Protein AF-A0A0R3RBU8-F1 (afdb_monomer_lite)

InterPro domains:
  IPR005339 GINS complex, subunit Psf1 [PTHR12914] (10-117)
  IPR005339 GINS complex, subunit Psf1 [cd11710] (10-114)
  IPR036224 GINS, helical bundle-like domain superfamily [SSF158573] (9-116)

pLDDT: mean 84.48, std 12.73, range [44.97, 97.19]

Foldseek 3Di:
DDPLLVVLLVLLVVLLVVCVVCVLAQPAPPPPSLVSLVVSLVVLVVLLVVLVVCLVVCVDVDPVVNVVSVVSNVVSVVSSVSSVVSSVVSVVSNLVSVVVQCVVPPPDRDPVRVSRCPDPNVVPDD

Structure (mmCIF, N/CA/C/O backbone):
data_AF-A0A0R3RBU8-F1
#
_entry.id   AF-A0A0R3RBU8-F1
#
loop_
_atom_site.group_PDB
_atom_site.id
_atom_site.type_symbol
_atom_site.label_atom_id
_atom_site.label_alt_id
_atom_site.label_comp_id
_atom_site.label_asym_id
_atom_site.label_entity_id
_atom_site.label_seq_id
_atom_site.pdbx_PDB_ins_code
_atom_site.Cartn_x
_atom_site.Cartn_y
_atom_site.Cartn_z
_atom_site.occupancy
_atom_site.B_iso_or_equiv
_atom_site.auth_seq_id
_atom_site.auth_comp_id
_atom_site.auth_asym_id
_atom_site.auth_atom_id
_atom_site.pdbx_PDB_model_num
ATOM 1 N N . MET A 1 1 ? -20.610 0.123 3.672 1.00 47.91 1 MET A N 1
ATOM 2 C CA . MET A 1 1 ? -19.135 0.055 3.578 1.00 47.91 1 MET A CA 1
ATOM 3 C C . MET A 1 1 ? -18.602 1.484 3.676 1.00 47.91 1 MET A C 1
ATOM 5 O O . MET A 1 1 ? -19.282 2.393 3.218 1.00 47.91 1 MET A O 1
ATOM 9 N N . ASN A 1 2 ? -17.517 1.730 4.415 1.00 57.47 2 ASN A N 1
ATOM 10 C CA . ASN A 1 2 ? -17.085 3.087 4.780 1.00 57.47 2 ASN A CA 1
ATOM 11 C C . ASN A 1 2 ? -16.377 3.747 3.575 1.00 57.47 2 ASN A C 1
ATOM 13 O O . ASN A 1 2 ? -15.322 3.258 3.183 1.00 57.47 2 ASN A O 1
ATOM 17 N N . ARG A 1 3 ? -16.938 4.818 2.985 1.00 60.59 3 ARG A N 1
ATOM 18 C CA . ARG A 1 3 ? -16.422 5.479 1.754 1.00 60.59 3 ARG A CA 1
ATOM 19 C C . ARG A 1 3 ? -14.948 5.888 1.842 1.00 60.59 3 ARG A C 1
ATOM 21 O O . ARG A 1 3 ? -14.225 5.856 0.853 1.00 60.59 3 ARG A O 1
ATOM 28 N N . ASP A 1 4 ? -14.493 6.207 3.049 1.00 64.06 4 ASP A N 1
ATOM 29 C CA . ASP A 1 4 ? -13.092 6.510 3.337 1.00 64.06 4 ASP A CA 1
ATOM 30 C C . ASP A 1 4 ? -12.145 5.338 3.054 1.00 64.06 4 ASP A C 1
ATOM 32 O O . ASP A 1 4 ? -10.968 5.567 2.814 1.00 64.06 4 ASP A O 1
ATOM 36 N N . ILE A 1 5 ? -12.614 4.091 3.144 1.00 65.50 5 ILE A N 1
ATOM 37 C CA . ILE A 1 5 ? -11.791 2.889 2.952 1.00 65.50 5 ILE A CA 1
ATOM 38 C C . ILE A 1 5 ? -11.658 2.555 1.464 1.00 65.50 5 ILE A C 1
ATOM 40 O O . ILE A 1 5 ? -10.568 2.202 1.021 1.00 65.50 5 ILE A O 1
ATOM 44 N N . GLU A 1 6 ? -12.736 2.712 0.694 1.00 66.31 6 GLU A N 1
ATOM 45 C CA . GLU A 1 6 ? -12.741 2.478 -0.758 1.00 66.31 6 GLU A CA 1
ATOM 46 C C . GLU A 1 6 ? -11.735 3.402 -1.455 1.00 66.31 6 GLU A C 1
ATOM 48 O O . GLU A 1 6 ? -10.813 2.924 -2.114 1.00 66.31 6 GLU A O 1
ATOM 53 N N . SER A 1 7 ? -11.783 4.703 -1.143 1.00 76.69 7 SER A N 1
ATOM 54 C CA . SER A 1 7 ? -10.858 5.693 -1.712 1.00 76.69 7 SER A CA 1
ATOM 55 C C . SER A 1 7 ? -9.379 5.395 -1.433 1.00 76.69 7 SER A C 1
ATOM 57 O O . SER A 1 7 ? -8.512 5.825 -2.190 1.00 76.69 7 SER A O 1
ATOM 59 N N . VAL A 1 8 ? -9.066 4.699 -0.337 1.00 82.31 8 VAL A N 1
ATOM 60 C CA . VAL A 1 8 ? -7.683 4.402 0.062 1.00 82.31 8 VAL A CA 1
ATOM 61 C C . VAL A 1 8 ? -7.104 3.251 -0.769 1.00 82.31 8 VAL A C 1
ATOM 63 O O . VAL A 1 8 ? -5.901 3.230 -1.046 1.00 82.31 8 VAL A O 1
ATOM 66 N N . ILE A 1 9 ? -7.953 2.302 -1.166 1.00 88.88 9 ILE A N 1
ATOM 67 C CA . ILE A 1 9 ? -7.583 1.144 -1.985 1.00 88.88 9 ILE A CA 1
ATOM 68 C C . ILE A 1 9 ? -7.442 1.546 -3.458 1.00 88.88 9 ILE A C 1
ATOM 70 O O . ILE A 1 9 ? -6.529 1.061 -4.131 1.00 88.88 9 ILE A O 1
ATOM 74 N N . ASP A 1 10 ? -8.278 2.468 -3.937 1.00 91.88 10 ASP A N 1
ATOM 75 C CA . ASP A 1 10 ? -8.247 2.956 -5.321 1.00 91.88 10 ASP A CA 1
ATOM 76 C C . ASP A 1 10 ? -6.875 3.520 -5.713 1.00 91.88 10 ASP A C 1
ATOM 78 O O . ASP A 1 10 ? -6.374 3.253 -6.805 1.00 91.88 10 ASP A O 1
ATOM 82 N N . ASP A 1 11 ? -6.205 4.217 -4.7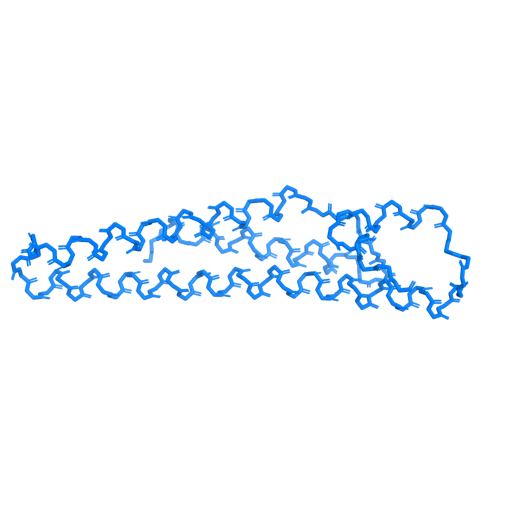91 1.00 92.31 11 ASP A N 1
ATOM 83 C CA . ASP A 1 11 ? -4.848 4.734 -5.002 1.00 92.31 11 ASP A CA 1
ATOM 84 C C . ASP A 1 11 ? -3.820 3.617 -5.247 1.00 92.31 11 ASP A C 1
ATOM 86 O O . ASP A 1 11 ? -2.921 3.749 -6.083 1.00 92.31 11 ASP A O 1
ATOM 90 N N . ALA A 1 12 ? -3.961 2.493 -4.541 1.00 93.88 12 ALA A N 1
ATOM 91 C CA . ALA A 1 12 ? -3.094 1.331 -4.705 1.00 93.88 12 ALA A CA 1
ATOM 92 C C . ALA A 1 12 ? -3.378 0.597 -6.026 1.00 93.88 12 ALA A C 1
ATOM 94 O O . ALA A 1 12 ? -2.450 0.146 -6.702 1.00 93.88 12 ALA A O 1
ATOM 95 N N . ILE A 1 13 ? -4.648 0.526 -6.435 1.00 93.38 13 ILE A N 1
ATOM 96 C CA . ILE A 1 13 ? -5.053 -0.028 -7.735 1.00 93.38 13 ILE A CA 1
ATOM 97 C C . ILE A 1 13 ? -4.540 0.854 -8.878 1.00 93.38 13 ILE A C 1
ATOM 99 O O . ILE A 1 13 ? -4.033 0.335 -9.878 1.00 93.38 13 ILE A O 1
ATOM 103 N N . ALA A 1 14 ? -4.607 2.178 -8.731 1.00 91.69 14 ALA A N 1
ATOM 104 C CA . ALA A 1 14 ? -4.073 3.125 -9.704 1.00 91.69 14 ALA A CA 1
ATOM 105 C C . ALA A 1 14 ? -2.554 2.960 -9.880 1.00 91.69 14 ALA A C 1
ATOM 107 O O . ALA A 1 14 ? -2.058 3.006 -11.010 1.00 91.69 14 ALA A O 1
ATOM 108 N N . LEU A 1 15 ? -1.818 2.680 -8.795 1.00 91.94 15 LEU A N 1
ATOM 109 C CA . LEU A 1 15 ? -0.385 2.378 -8.856 1.00 91.94 15 LEU A CA 1
ATOM 110 C C . LEU A 1 15 ? -0.103 1.149 -9.739 1.00 91.94 15 LEU A C 1
ATOM 112 O O . LEU A 1 15 ? 0.742 1.224 -10.632 1.00 91.94 15 LEU A O 1
ATOM 116 N N . ILE A 1 16 ? -0.835 0.047 -9.550 1.00 93.75 16 ILE A N 1
ATOM 117 C CA . ILE A 1 16 ? -0.701 -1.160 -10.389 1.00 93.75 16 ILE A CA 1
ATOM 118 C C . ILE A 1 16 ? -1.111 -0.883 -11.838 1.00 93.75 16 ILE A C 1
ATOM 120 O O . ILE A 1 16 ? -0.398 -1.245 -12.775 1.00 93.75 16 ILE A O 1
ATOM 124 N N . SER A 1 17 ? -2.228 -0.186 -12.033 1.00 91.69 17 SER A N 1
ATOM 125 C CA . SER A 1 17 ? -2.757 0.141 -13.361 1.00 91.69 17 SER A CA 1
ATOM 126 C C . SER A 1 17 ? -1.775 0.990 -14.170 1.00 91.69 17 SER A C 1
ATOM 128 O O . SER A 1 17 ? -1.606 0.767 -15.369 1.00 91.69 17 SER A O 1
ATOM 130 N N . SER A 1 18 ? -1.049 1.899 -13.508 1.00 88.06 18 SER A N 1
ATOM 131 C CA . SER A 1 18 ? -0.007 2.715 -14.144 1.00 88.06 18 SER A CA 1
ATOM 132 C C . SER A 1 18 ? 1.167 1.899 -14.696 1.00 88.06 18 SER A C 1
ATOM 134 O O . SER A 1 18 ? 1.839 2.336 -15.626 1.00 88.06 18 SER A O 1
ATOM 136 N N . LEU A 1 19 ? 1.417 0.707 -14.146 1.00 87.88 19 LEU A N 1
ATOM 137 C CA . LEU A 1 19 ? 2.456 -0.197 -14.630 1.00 87.88 19 LEU A CA 1
ATOM 138 C C . LEU A 1 19 ? 1.958 -1.088 -15.777 1.00 87.88 19 LEU A C 1
ATOM 140 O O . LEU A 1 19 ? 2.719 -1.414 -16.695 1.00 87.88 19 LEU A O 1
ATOM 144 N N . ASN A 1 20 ? 0.680 -1.466 -15.730 1.00 88.06 20 ASN A N 1
ATOM 145 C CA . ASN A 1 20 ? 0.032 -2.299 -16.743 1.00 88.06 20 ASN A CA 1
ATOM 146 C C . ASN A 1 20 ? -0.268 -1.542 -18.041 1.00 88.06 20 ASN A C 1
ATOM 148 O O . ASN A 1 20 ? -0.319 -2.165 -19.095 1.00 88.06 20 ASN A O 1
ATOM 152 N N . SER A 1 21 ? -0.408 -0.214 -17.996 1.00 86.94 21 SER A N 1
ATOM 153 C CA . SER A 1 21 ? -0.591 0.615 -19.199 1.00 86.94 21 SER A CA 1
ATOM 154 C C . SER A 1 21 ? 0.616 0.604 -20.142 1.00 86.94 21 SER A C 1
ATOM 156 O O . SER A 1 21 ? 0.510 1.011 -21.294 1.00 86.94 21 SER A O 1
ATOM 158 N N . SER A 1 22 ? 1.776 0.161 -19.654 1.00 84.12 22 SER A N 1
ATOM 159 C CA . SER A 1 22 ? 3.041 0.147 -20.386 1.00 84.12 22 SER A CA 1
ATOM 160 C C . SER A 1 22 ? 3.708 -1.228 -20.263 1.00 84.12 22 SER A C 1
ATOM 162 O O . SER A 1 22 ? 4.748 -1.319 -19.618 1.00 84.12 22 SER A O 1
ATOM 164 N N . PRO A 1 23 ? 3.130 -2.314 -20.811 1.00 80.06 23 PRO A N 1
ATOM 165 C CA . PRO A 1 23 ? 3.584 -3.686 -20.554 1.00 80.06 23 PRO A CA 1
ATOM 166 C C . PRO A 1 23 ? 5.017 -3.952 -21.043 1.00 80.06 23 PRO A C 1
ATOM 168 O O . PRO A 1 23 ? 5.803 -4.563 -20.322 1.00 80.06 23 PRO A O 1
ATOM 171 N N . ASP A 1 24 ? 5.386 -3.406 -22.205 1.00 79.50 24 ASP A N 1
ATOM 172 C CA . ASP A 1 24 ? 6.686 -3.647 -22.853 1.00 79.50 24 ASP A CA 1
ATOM 173 C C . ASP A 1 24 ? 7.784 -2.647 -22.459 1.00 79.50 24 ASP A C 1
ATOM 175 O O . ASP A 1 24 ? 8.912 -2.710 -22.954 1.00 79.50 24 ASP A O 1
ATOM 179 N N . SER A 1 25 ? 7.474 -1.689 -21.583 1.00 83.38 25 SER A N 1
ATOM 180 C CA . SER A 1 25 ? 8.429 -0.667 -21.157 1.00 83.38 25 SER A CA 1
ATOM 181 C C . SER A 1 25 ? 8.435 -0.479 -19.643 1.00 83.38 25 SER A C 1
ATOM 183 O O . SER A 1 25 ? 7.620 -1.037 -18.909 1.00 83.38 25 SER A O 1
ATOM 185 N N . ILE A 1 26 ? 9.415 0.272 -19.145 1.00 85.25 26 ILE A N 1
ATOM 186 C CA . ILE A 1 26 ? 9.494 0.625 -17.728 1.00 85.25 26 ILE A CA 1
ATOM 187 C C . ILE A 1 26 ? 9.111 2.092 -17.619 1.00 85.25 26 ILE A C 1
ATOM 189 O O . ILE A 1 26 ? 9.957 2.946 -17.918 1.00 85.25 26 ILE A O 1
ATOM 193 N N . PRO A 1 27 ? 7.869 2.406 -17.206 1.00 86.31 27 PRO A N 1
ATOM 194 C CA . PRO A 1 27 ? 7.486 3.793 -17.003 1.00 86.31 27 PRO A CA 1
ATOM 195 C C . PRO A 1 27 ? 8.383 4.424 -15.924 1.00 86.31 27 PRO A C 1
ATOM 197 O O . PRO A 1 27 ? 8.982 3.701 -15.119 1.00 86.31 27 PRO A O 1
ATOM 200 N N . PRO A 1 28 ? 8.492 5.755 -15.845 1.00 85.62 28 PRO A N 1
ATOM 201 C CA . PRO A 1 28 ? 9.172 6.418 -14.734 1.00 85.62 28 PRO A CA 1
ATOM 202 C C . PRO A 1 28 ? 8.631 5.959 -13.373 1.00 85.62 28 PRO A C 1
ATOM 204 O O . PRO A 1 28 ? 7.483 5.523 -13.257 1.00 85.62 28 PRO A O 1
ATOM 207 N N . TYR A 1 29 ? 9.466 5.995 -12.334 1.00 87.06 29 TYR A N 1
ATOM 208 C CA . TYR A 1 29 ? 9.017 5.629 -10.993 1.00 87.06 29 TYR A CA 1
ATOM 209 C C . TYR A 1 29 ? 8.009 6.665 -10.483 1.00 87.06 29 TYR A C 1
ATOM 211 O O . TYR A 1 29 ? 8.345 7.830 -10.291 1.00 87.06 29 TYR A O 1
ATOM 219 N N . ASN A 1 30 ? 6.767 6.235 -10.257 1.00 90.38 30 ASN A N 1
ATOM 220 C CA . ASN A 1 30 ? 5.707 7.091 -9.737 1.00 90.38 30 ASN A CA 1
ATOM 221 C C . ASN A 1 30 ? 5.878 7.350 -8.226 1.00 90.38 30 ASN A C 1
ATOM 223 O O . ASN A 1 30 ? 5.285 6.674 -7.380 1.00 90.38 30 ASN A O 1
ATOM 227 N N . VAL A 1 31 ? 6.736 8.322 -7.898 1.00 90.25 31 VAL A N 1
ATOM 228 C CA . VAL A 1 31 ? 7.038 8.741 -6.520 1.00 90.25 31 VAL A CA 1
ATOM 229 C C . VAL A 1 31 ? 5.770 9.172 -5.786 1.00 90.25 31 VAL A C 1
ATOM 231 O O . VAL A 1 31 ? 5.582 8.804 -4.626 1.00 90.25 31 VAL A O 1
ATOM 234 N N . ASP A 1 32 ? 4.905 9.934 -6.451 1.00 91.81 32 ASP A N 1
ATOM 235 C CA . ASP A 1 32 ? 3.739 10.551 -5.822 1.00 91.81 32 ASP A CA 1
ATOM 236 C C . ASP A 1 32 ? 2.671 9.515 -5.479 1.00 91.81 32 ASP A C 1
ATOM 238 O O . ASP A 1 32 ? 2.186 9.489 -4.346 1.00 91.81 32 ASP A O 1
ATOM 242 N N . ALA A 1 33 ? 2.376 8.585 -6.393 1.00 91.94 33 ALA A N 1
ATOM 243 C CA . ALA A 1 33 ? 1.454 7.487 -6.111 1.00 91.94 33 ALA A CA 1
ATOM 244 C C . ALA A 1 33 ? 1.976 6.574 -4.987 1.00 91.94 33 ALA A C 1
ATOM 246 O O . ALA A 1 33 ? 1.208 6.191 -4.101 1.00 91.94 33 ALA A O 1
ATOM 247 N N . MET A 1 34 ? 3.284 6.280 -4.954 1.00 93.56 34 MET A N 1
ATOM 248 C CA . MET A 1 34 ? 3.873 5.510 -3.851 1.00 93.56 34 MET A CA 1
ATOM 249 C C . MET A 1 34 ? 3.765 6.258 -2.513 1.00 93.56 34 MET A C 1
ATOM 251 O O . MET A 1 34 ? 3.344 5.678 -1.510 1.00 93.56 34 MET A O 1
ATOM 255 N N . LYS A 1 35 ? 4.098 7.556 -2.478 1.00 93.94 35 LYS A N 1
ATOM 256 C CA . LYS A 1 35 ? 3.947 8.394 -1.273 1.00 93.94 35 LYS A CA 1
ATOM 257 C C . LYS A 1 35 ? 2.498 8.445 -0.795 1.00 93.94 35 LYS A C 1
ATOM 259 O O . LYS A 1 35 ? 2.262 8.399 0.415 1.00 93.94 35 LYS A O 1
ATOM 264 N N . LYS A 1 36 ? 1.537 8.502 -1.721 1.00 94.25 36 LYS A N 1
ATOM 265 C CA . LYS A 1 36 ? 0.106 8.466 -1.406 1.00 94.25 36 LYS A CA 1
ATOM 266 C C . LYS A 1 36 ? -0.277 7.142 -0.739 1.00 94.25 36 LYS A C 1
ATOM 268 O O . LYS A 1 36 ? -0.854 7.163 0.344 1.00 94.25 36 LYS A O 1
ATOM 273 N N . CYS A 1 37 ? 0.164 6.007 -1.288 1.00 95.44 37 CYS A N 1
ATOM 274 C CA . CYS A 1 37 ? -0.044 4.683 -0.686 1.00 95.44 37 CYS A CA 1
ATOM 275 C C . CYS A 1 37 ? 0.564 4.567 0.726 1.00 95.44 37 CYS A C 1
ATOM 277 O O . CYS A 1 37 ? -0.075 4.046 1.639 1.00 95.44 37 CYS A O 1
ATOM 279 N N . ILE A 1 38 ? 1.776 5.089 0.938 1.00 95.25 38 ILE A N 1
ATOM 280 C CA . ILE A 1 38 ? 2.434 5.084 2.258 1.00 95.25 38 ILE A CA 1
ATOM 281 C C . ILE A 1 38 ? 1.678 5.975 3.253 1.00 95.25 38 ILE A C 1
ATOM 283 O O . ILE A 1 38 ? 1.435 5.573 4.391 1.00 95.25 38 ILE A O 1
ATOM 287 N N . THR A 1 39 ? 1.259 7.166 2.824 1.00 95.81 39 THR A N 1
ATOM 288 C CA . THR A 1 39 ? 0.436 8.079 3.637 1.00 95.81 39 THR A CA 1
ATOM 289 C C . THR A 1 39 ? -0.865 7.406 4.069 1.00 95.81 39 THR A C 1
ATOM 291 O O . THR A 1 39 ? -1.251 7.473 5.237 1.00 95.81 39 THR A O 1
ATOM 294 N N . ASN A 1 40 ? -1.499 6.698 3.140 1.00 95.00 40 ASN A N 1
ATOM 295 C CA . ASN A 1 40 ? -2.704 5.916 3.359 1.00 95.00 40 ASN A CA 1
ATOM 296 C C . ASN A 1 40 ? -2.499 4.798 4.397 1.00 95.00 40 ASN A C 1
ATOM 298 O O . ASN A 1 40 ? -3.280 4.699 5.347 1.00 95.00 40 ASN A O 1
ATOM 302 N N . ILE A 1 41 ? -1.416 4.019 4.282 1.00 96.25 41 ILE A N 1
ATOM 303 C CA . ILE A 1 41 ? -1.038 3.006 5.283 1.00 96.25 41 ILE A CA 1
ATOM 304 C C . ILE A 1 41 ? -0.871 3.647 6.665 1.00 96.25 41 ILE A C 1
ATOM 306 O O . ILE A 1 41 ? -1.465 3.174 7.633 1.00 96.25 41 ILE A O 1
ATOM 310 N N . ASN A 1 42 ? -0.120 4.746 6.761 1.00 96.12 42 ASN A N 1
ATOM 311 C CA . ASN A 1 42 ? 0.135 5.428 8.033 1.00 96.12 42 ASN A CA 1
ATOM 312 C C . ASN A 1 42 ? -1.155 5.965 8.668 1.00 96.12 42 ASN A C 1
ATOM 314 O O . ASN A 1 42 ? -1.348 5.848 9.879 1.00 96.12 42 ASN A O 1
ATOM 318 N N . LYS A 1 43 ? -2.069 6.511 7.855 1.00 95.38 43 LYS A N 1
ATOM 319 C CA . LYS A 1 43 ? -3.383 6.988 8.306 1.00 95.38 43 LYS A CA 1
ATOM 320 C C . LYS A 1 43 ? -4.220 5.849 8.893 1.00 95.38 43 LYS A C 1
ATOM 322 O O . LYS A 1 43 ? -4.797 6.017 9.966 1.00 95.38 43 LYS A O 1
ATOM 327 N N . LEU A 1 44 ? -4.290 4.704 8.210 1.00 95.00 44 LEU A N 1
ATOM 328 C CA . LEU A 1 44 ? -5.025 3.532 8.698 1.00 95.00 44 LEU A CA 1
ATOM 329 C C . LEU A 1 44 ? -4.388 2.952 9.965 1.00 95.00 44 LEU A C 1
ATOM 331 O O . LEU A 1 44 ? -5.103 2.637 10.916 1.00 95.00 44 LEU A O 1
ATOM 335 N N . TYR A 1 45 ? -3.058 2.865 9.997 1.00 95.75 45 TYR A N 1
ATOM 336 C CA . TYR A 1 45 ? -2.314 2.358 11.146 1.00 95.75 45 TYR A CA 1
ATOM 337 C C . TYR A 1 45 ? -2.545 3.218 12.392 1.00 95.75 45 TYR A C 1
ATOM 339 O O . TYR A 1 45 ? -2.832 2.682 13.460 1.00 95.75 45 TYR A O 1
ATOM 347 N N . LYS A 1 46 ? -2.510 4.550 12.248 1.00 96.25 46 LYS A N 1
ATOM 348 C CA . LYS A 1 46 ? -2.798 5.481 13.345 1.00 96.25 46 LYS A CA 1
ATOM 349 C C . LYS A 1 46 ? -4.214 5.291 13.896 1.00 96.25 46 LYS A C 1
ATOM 351 O O . LYS A 1 46 ? -4.364 5.112 15.096 1.00 96.25 46 LYS A O 1
ATOM 356 N N . LYS A 1 47 ? -5.227 5.225 13.022 1.00 94.69 47 LYS A N 1
ATOM 357 C CA . LYS A 1 47 ? -6.617 4.961 13.441 1.00 94.69 47 LYS A CA 1
ATOM 358 C C . LYS A 1 47 ? -6.753 3.628 14.191 1.00 94.69 47 LYS A C 1
ATOM 360 O O . LYS A 1 47 ? -7.478 3.552 15.174 1.00 94.69 47 LYS A O 1
ATOM 365 N N . ASN A 1 48 ? -6.054 2.581 13.747 1.00 94.62 48 ASN A N 1
ATOM 366 C CA . ASN A 1 48 ? -6.047 1.294 14.449 1.00 94.62 48 ASN A CA 1
ATOM 367 C C . ASN A 1 48 ? -5.366 1.380 15.822 1.00 94.62 48 ASN A C 1
ATOM 369 O O . ASN A 1 48 ? -5.849 0.770 16.772 1.00 94.62 48 ASN A O 1
ATOM 373 N N . ALA A 1 49 ? -4.268 2.128 15.943 1.00 94.62 49 ALA A N 1
ATOM 374 C CA . ALA A 1 49 ? -3.599 2.339 17.223 1.00 94.62 49 ALA A CA 1
ATOM 375 C C . ALA A 1 49 ? -4.496 3.098 18.216 1.00 94.62 49 ALA A C 1
ATOM 377 O O . ALA A 1 49 ? -4.595 2.691 19.374 1.00 94.62 49 ALA A O 1
ATOM 378 N N . ASP A 1 50 ? -5.191 4.140 17.752 1.00 94.12 50 ASP A N 1
ATOM 379 C CA . ASP A 1 50 ? -6.133 4.916 18.567 1.00 94.12 50 ASP A CA 1
ATOM 380 C C . ASP A 1 50 ? -7.280 4.024 19.089 1.00 94.12 50 ASP A C 1
ATOM 382 O O . ASP A 1 50 ? -7.585 4.030 20.284 1.00 94.12 50 ASP A O 1
ATOM 386 N N . ASP A 1 51 ? -7.849 3.172 18.230 1.00 92.50 51 ASP A N 1
ATOM 387 C CA . ASP A 1 51 ? -8.895 2.215 18.617 1.00 92.50 51 ASP A CA 1
ATOM 388 C C . ASP A 1 51 ? -8.409 1.198 19.666 1.00 92.50 51 ASP A C 1
ATOM 390 O O . ASP A 1 51 ? -9.134 0.874 20.610 1.00 92.50 51 ASP A O 1
ATOM 394 N N . LEU A 1 52 ? -7.169 0.710 19.547 1.00 90.06 52 LEU A N 1
ATOM 395 C CA . LEU A 1 52 ? -6.578 -0.201 20.533 1.00 90.06 52 LEU A CA 1
ATOM 396 C C . LEU A 1 52 ? -6.394 0.464 21.902 1.00 90.06 52 LEU A C 1
ATOM 398 O O . LEU A 1 52 ? -6.593 -0.192 22.928 1.00 90.06 52 LEU A O 1
ATOM 402 N N . ILE A 1 53 ? -6.041 1.752 21.935 1.00 92.12 53 ILE A N 1
ATOM 403 C CA . ILE A 1 53 ? -5.931 2.520 23.183 1.00 92.12 53 ILE A CA 1
ATOM 404 C C . ILE A 1 53 ? -7.300 2.606 23.866 1.00 92.12 53 ILE A C 1
ATOM 406 O O . ILE A 1 53 ? -7.392 2.310 25.058 1.00 92.12 53 ILE A O 1
ATOM 410 N N . ILE A 1 54 ? -8.355 2.927 23.110 1.00 88.44 54 ILE A N 1
ATOM 411 C CA . ILE A 1 54 ? -9.737 3.022 23.614 1.00 88.44 54 ILE A CA 1
ATOM 412 C C . ILE A 1 54 ? -10.234 1.672 24.154 1.00 88.44 54 ILE A C 1
ATOM 414 O O . ILE A 1 54 ? -10.900 1.608 25.191 1.00 88.44 54 ILE A O 1
ATOM 418 N N . LEU A 1 55 ? -9.910 0.575 23.463 1.00 89.00 55 LEU A N 1
ATOM 419 C CA . LEU A 1 55 ? -10.261 -0.770 23.920 1.00 89.00 55 LEU A CA 1
ATOM 420 C C . LEU A 1 55 ? -9.532 -1.130 25.222 1.00 89.00 55 LEU A C 1
ATOM 422 O O . LEU A 1 55 ? -10.146 -1.688 26.134 1.00 89.00 55 LEU A O 1
ATOM 426 N N . LYS A 1 56 ? -8.241 -0.791 25.329 1.00 87.88 56 LYS A N 1
ATOM 427 C CA . LYS A 1 56 ? -7.412 -1.103 26.503 1.00 87.88 56 LYS A CA 1
ATOM 428 C C . LYS A 1 56 ? -7.773 -0.263 27.728 1.00 87.88 56 LYS A C 1
ATOM 430 O O . LYS A 1 56 ? -7.680 -0.769 28.843 1.00 87.88 56 LYS A O 1
ATOM 435 N N . SER A 1 57 ? -8.188 0.990 27.545 1.00 89.00 57 SER A N 1
ATOM 436 C CA . SER A 1 57 ? -8.600 1.869 28.647 1.00 89.00 57 SER A CA 1
ATOM 437 C C . SER A 1 57 ? -9.939 1.472 29.275 1.00 89.00 57 SER A C 1
ATOM 439 O O . SER A 1 57 ? -10.326 2.050 30.287 1.00 89.00 57 SER A O 1
ATOM 441 N N . GLY A 1 58 ? -10.669 0.515 28.687 1.00 80.00 58 GLY A N 1
ATOM 442 C CA . GLY A 1 58 ? -12.000 0.129 29.156 1.00 80.00 58 GLY A CA 1
ATOM 443 C C . GLY A 1 58 ? -13.054 1.219 28.943 1.00 80.00 58 GLY A C 1
ATOM 444 O O . GLY A 1 58 ? -14.144 1.127 29.500 1.00 80.00 58 GLY A O 1
ATOM 445 N N . SER A 1 59 ? -12.755 2.238 28.126 1.00 79.50 59 SER A N 1
ATOM 446 C CA . SER A 1 59 ? -13.646 3.383 27.885 1.00 79.50 59 SER A CA 1
ATOM 447 C C . SER A 1 59 ? -14.956 2.994 27.193 1.00 79.50 59 SER A C 1
ATOM 449 O O . SER A 1 59 ? -15.929 3.739 27.248 1.00 79.50 59 SER A O 1
ATOM 451 N N . ILE A 1 60 ? -15.001 1.820 26.560 1.00 81.62 60 ILE A N 1
ATOM 452 C CA . ILE A 1 60 ? -16.219 1.233 26.002 1.00 81.62 60 ILE A CA 1
ATOM 453 C C . ILE A 1 60 ? -16.734 0.191 26.995 1.00 81.62 60 ILE A C 1
ATOM 455 O O . ILE A 1 60 ? -16.073 -0.818 27.224 1.00 81.62 60 ILE A O 1
ATOM 459 N N . SER A 1 61 ? -17.915 0.414 27.571 1.00 76.06 61 SER A N 1
ATOM 460 C CA . SER A 1 61 ? -18.541 -0.534 28.509 1.00 76.06 61 SER A CA 1
ATOM 461 C C . SER A 1 61 ? -19.343 -1.627 27.784 1.00 76.06 61 SER A C 1
ATOM 463 O O . SER A 1 61 ? -19.347 -2.788 28.186 1.00 76.06 61 SER A O 1
ATOM 465 N N . GLU A 1 62 ? -19.958 -1.288 26.649 1.00 84.81 62 GLU A N 1
ATOM 466 C CA . GLU A 1 62 ? -20.834 -2.190 25.897 1.00 84.81 62 GLU A CA 1
ATOM 467 C C . GLU A 1 62 ? -20.056 -3.190 25.029 1.00 84.81 62 GLU A C 1
ATOM 469 O O . GLU A 1 62 ? -19.284 -2.808 24.146 1.00 84.81 62 GLU A O 1
ATOM 474 N N . ASN A 1 63 ? -20.319 -4.487 25.220 1.00 83.19 63 ASN A N 1
ATOM 475 C CA . ASN A 1 63 ? -19.670 -5.560 24.457 1.00 83.19 63 ASN A CA 1
ATOM 476 C C . ASN A 1 63 ? -19.914 -5.457 22.942 1.00 83.19 63 ASN A C 1
ATOM 478 O O . ASN A 1 63 ? -18.990 -5.696 22.168 1.00 83.19 63 ASN A O 1
ATOM 482 N N . ASN A 1 64 ? -21.108 -5.034 22.512 1.00 84.94 64 ASN A N 1
ATOM 483 C CA . ASN A 1 64 ? -21.423 -4.861 21.088 1.00 84.94 64 ASN A CA 1
ATOM 484 C C . ASN A 1 64 ? -20.539 -3.784 20.442 1.00 84.94 64 ASN A C 1
ATOM 486 O O . ASN A 1 64 ? -19.939 -4.020 19.397 1.00 84.94 64 ASN A O 1
ATOM 490 N N . ARG A 1 65 ? -20.355 -2.642 21.115 1.00 85.88 65 ARG A N 1
ATOM 491 C CA . ARG A 1 65 ? -19.469 -1.571 20.637 1.00 85.88 65 ARG A CA 1
ATOM 492 C C . ARG A 1 65 ? -18.002 -1.993 20.606 1.00 85.88 65 ARG A C 1
ATOM 494 O O . ARG A 1 65 ? -17.294 -1.651 19.664 1.00 85.88 65 ARG A O 1
ATOM 501 N N . LYS A 1 66 ? -17.531 -2.769 21.592 1.00 87.88 66 LYS A N 1
ATOM 502 C CA . LYS A 1 66 ? -16.169 -3.340 21.549 1.00 87.88 66 LYS A CA 1
ATOM 503 C C . LYS A 1 66 ? -15.988 -4.216 20.312 1.00 87.88 66 LYS A C 1
ATOM 505 O O . LYS A 1 66 ? -14.984 -4.088 19.614 1.00 87.88 66 LYS A O 1
ATOM 510 N N . GLN A 1 67 ? -16.970 -5.070 20.032 1.00 89.88 67 GLN A N 1
ATOM 511 C CA . GLN A 1 67 ? -16.940 -5.962 18.880 1.00 89.88 67 GLN A CA 1
ATOM 512 C C . GLN A 1 67 ? -16.917 -5.184 17.555 1.00 89.88 67 GLN A C 1
ATOM 514 O O . GLN A 1 67 ? -16.132 -5.516 16.668 1.00 89.88 67 GLN A O 1
ATOM 519 N N . GLU A 1 68 ? -17.708 -4.116 17.427 1.00 90.44 68 GLU A N 1
ATOM 520 C CA . GLU A 1 68 ? -17.704 -3.239 16.245 1.00 90.44 68 GLU A CA 1
ATOM 521 C C . GLU A 1 68 ? -16.341 -2.576 16.001 1.00 90.44 68 GLU A C 1
ATOM 523 O O . GLU A 1 68 ? -15.861 -2.533 14.861 1.00 90.44 68 GLU A O 1
ATOM 528 N N . VAL A 1 69 ? -15.684 -2.096 17.063 1.00 90.62 69 VAL A N 1
ATOM 529 C CA . VAL A 1 69 ? -14.339 -1.505 16.973 1.00 90.62 69 VAL A CA 1
ATOM 530 C C . VAL A 1 69 ? -13.318 -2.550 16.524 1.00 90.62 69 VAL A C 1
ATOM 532 O O . VAL A 1 69 ? -12.525 -2.276 15.623 1.00 90.62 69 VAL A O 1
ATOM 535 N N . VAL A 1 70 ? -13.373 -3.769 17.073 1.00 91.38 70 VAL A N 1
ATOM 536 C CA . VAL A 1 70 ? -12.488 -4.875 16.665 1.00 91.38 70 VAL A CA 1
ATOM 537 C C . VAL A 1 70 ? -12.682 -5.228 15.189 1.00 91.38 70 VAL A C 1
ATOM 539 O O . VAL A 1 70 ? -11.699 -5.304 14.449 1.00 91.38 70 VAL A O 1
ATOM 542 N N . ILE A 1 71 ? -13.929 -5.386 14.734 1.00 92.50 71 ILE A N 1
ATOM 543 C CA . ILE A 1 71 ? -14.243 -5.687 13.326 1.00 92.50 71 ILE A CA 1
ATOM 544 C C . ILE A 1 71 ? -13.722 -4.573 12.412 1.00 92.50 71 ILE A C 1
ATOM 546 O O . ILE A 1 71 ? -13.102 -4.837 11.379 1.00 92.50 71 ILE A O 1
ATOM 550 N N . THR A 1 72 ? -13.922 -3.314 12.802 1.00 92.25 72 THR A N 1
ATOM 551 C CA . THR A 1 72 ? -13.452 -2.165 12.022 1.00 92.25 72 THR A CA 1
ATOM 552 C C . THR A 1 72 ? -11.923 -2.121 11.952 1.00 92.25 72 THR A C 1
ATOM 554 O O . THR A 1 72 ? -11.364 -1.884 10.878 1.00 92.25 72 THR A O 1
ATOM 557 N N . ALA A 1 73 ? -11.233 -2.386 13.063 1.00 92.62 73 ALA A N 1
ATOM 558 C CA . ALA A 1 73 ? -9.775 -2.436 13.108 1.00 92.62 73 ALA A CA 1
ATOM 559 C C . ALA A 1 73 ? -9.213 -3.559 12.218 1.00 92.62 73 ALA A C 1
ATOM 561 O O . ALA A 1 73 ? -8.249 -3.334 11.478 1.00 92.62 73 ALA A O 1
ATOM 562 N N . GLN A 1 74 ? -9.851 -4.735 12.220 1.00 93.75 74 GLN A N 1
ATOM 563 C CA . GLN A 1 74 ? -9.504 -5.850 11.334 1.00 93.75 74 GLN A CA 1
ATOM 564 C C . GLN A 1 74 ? -9.697 -5.485 9.859 1.00 93.75 74 GLN A C 1
ATOM 566 O O . GLN A 1 74 ? -8.784 -5.688 9.061 1.00 93.75 74 GLN A O 1
ATOM 571 N N . ALA A 1 75 ? -10.826 -4.867 9.500 1.00 93.12 75 ALA A N 1
ATOM 572 C CA . ALA A 1 75 ? -11.071 -4.420 8.129 1.00 93.12 75 ALA A CA 1
ATOM 573 C C . ALA A 1 75 ? -9.995 -3.427 7.651 1.00 93.12 75 ALA A C 1
ATOM 575 O O . ALA A 1 75 ? -9.460 -3.565 6.548 1.00 93.12 75 ALA A O 1
ATOM 576 N N . ARG A 1 76 ? -9.606 -2.459 8.495 1.00 94.62 76 ARG A N 1
ATOM 577 C CA . ARG A 1 76 ? -8.502 -1.534 8.181 1.00 94.62 76 ARG A CA 1
ATOM 578 C C . ARG A 1 76 ? -7.162 -2.257 8.056 1.00 94.62 76 ARG A C 1
ATOM 580 O O . ARG A 1 76 ? -6.388 -1.918 7.163 1.00 94.62 76 ARG A O 1
ATOM 587 N N . GLN A 1 77 ? -6.900 -3.262 8.892 1.00 95.31 77 GLN A N 1
ATOM 588 C CA . GLN A 1 77 ? -5.685 -4.070 8.793 1.00 95.31 77 GLN A CA 1
ATOM 589 C C . GLN A 1 77 ? -5.618 -4.821 7.457 1.00 95.31 77 GLN A C 1
ATOM 591 O O . GLN A 1 77 ? -4.580 -4.793 6.798 1.00 95.31 77 GLN A O 1
ATOM 596 N N . SER A 1 78 ? -6.724 -5.417 7.006 1.00 95.44 78 SER A N 1
ATOM 597 C CA . SER A 1 78 ? -6.800 -6.049 5.683 1.00 95.44 78 SER A CA 1
ATOM 598 C C . SER A 1 78 ? -6.509 -5.058 4.552 1.00 95.44 78 SER A C 1
ATOM 600 O O . SER A 1 78 ? -5.804 -5.399 3.604 1.00 95.44 78 SER A O 1
ATOM 602 N N . CYS A 1 79 ? -6.978 -3.812 4.672 1.00 95.19 79 CYS A N 1
ATOM 603 C CA . CYS A 1 79 ? -6.676 -2.759 3.700 1.00 95.19 79 CYS A CA 1
ATOM 604 C C . CYS A 1 79 ? -5.186 -2.389 3.695 1.00 95.19 79 CYS A C 1
ATOM 606 O O . CYS A 1 79 ? -4.597 -2.254 2.626 1.00 95.19 79 CYS A O 1
ATOM 608 N N . ILE A 1 80 ? -4.555 -2.269 4.870 1.00 96.38 80 ILE A N 1
ATOM 609 C CA . ILE A 1 80 ? -3.108 -2.021 4.983 1.00 96.38 80 ILE A CA 1
ATOM 610 C C . ILE A 1 80 ? -2.320 -3.110 4.249 1.00 96.38 80 ILE A C 1
ATOM 612 O O . ILE A 1 80 ? -1.438 -2.794 3.449 1.00 96.38 80 ILE A O 1
ATOM 616 N N . GLU A 1 81 ? -2.644 -4.381 4.491 1.00 97.12 81 GLU A N 1
ATOM 617 C CA . GLU A 1 81 ? -1.961 -5.504 3.841 1.00 97.12 81 GLU A CA 1
ATOM 618 C C . GLU A 1 81 ? -2.187 -5.519 2.325 1.00 97.12 81 GLU A C 1
ATOM 620 O O . GLU A 1 81 ? -1.253 -5.765 1.558 1.00 97.12 81 GLU A O 1
ATOM 625 N N . TYR A 1 82 ? -3.390 -5.164 1.870 1.00 96.44 82 TYR A N 1
ATOM 626 C CA . TYR A 1 82 ? -3.678 -5.030 0.444 1.00 96.44 82 TYR A CA 1
ATOM 627 C C . TYR A 1 82 ? -2.830 -3.936 -0.226 1.00 96.44 82 TYR A C 1
ATOM 629 O O . TYR A 1 82 ? -2.212 -4.177 -1.268 1.00 96.44 82 TYR A O 1
ATOM 637 N N . ILE A 1 83 ? -2.737 -2.751 0.385 1.00 96.38 83 ILE A N 1
ATOM 638 C CA . ILE A 1 83 ? -1.938 -1.637 -0.150 1.00 96.38 83 ILE A CA 1
ATOM 639 C C . ILE A 1 83 ? -0.455 -2.018 -0.177 1.00 96.38 83 ILE A C 1
ATOM 641 O O . ILE A 1 83 ? 0.204 -1.826 -1.200 1.00 96.38 83 ILE A O 1
ATOM 645 N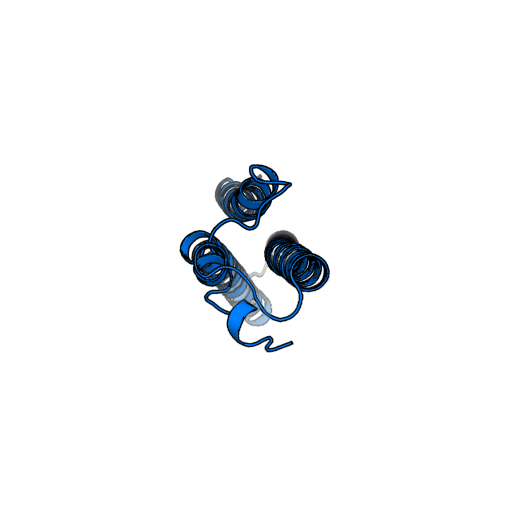 N . LYS A 1 84 ? 0.069 -2.624 0.900 1.00 96.81 84 LYS A N 1
ATOM 646 C CA . LYS A 1 84 ? 1.450 -3.138 0.939 1.00 96.81 84 LYS A CA 1
ATOM 647 C C . LYS A 1 84 ? 1.709 -4.114 -0.205 1.00 96.81 84 LYS A C 1
ATOM 649 O O . LYS A 1 84 ? 2.712 -3.975 -0.905 1.00 96.81 84 LYS A O 1
ATOM 654 N N . ARG A 1 85 ? 0.794 -5.061 -0.437 1.00 97.19 85 ARG A N 1
ATOM 655 C CA . ARG A 1 85 ? 0.906 -6.037 -1.527 1.00 97.19 85 ARG A CA 1
ATOM 656 C C . ARG A 1 85 ? 0.959 -5.356 -2.893 1.00 97.19 85 ARG A C 1
ATOM 658 O O . ARG A 1 85 ? 1.793 -5.739 -3.714 1.00 97.19 85 ARG A O 1
ATOM 665 N N . CYS A 1 86 ? 0.143 -4.329 -3.124 1.00 96.38 86 CYS A N 1
ATOM 666 C CA . CYS A 1 86 ? 0.182 -3.546 -4.360 1.00 96.38 86 CYS A CA 1
ATOM 667 C C . CYS A 1 86 ? 1.525 -2.816 -4.522 1.00 96.38 86 CYS A C 1
ATOM 669 O O . CYS A 1 86 ? 2.168 -2.934 -5.564 1.00 96.38 86 CYS A O 1
ATOM 671 N N . CYS A 1 87 ? 2.012 -2.136 -3.481 1.00 95.50 87 CYS A N 1
ATOM 672 C CA . CYS A 1 87 ? 3.309 -1.455 -3.513 1.00 95.50 87 CYS A CA 1
ATOM 673 C C . CYS A 1 87 ? 4.468 -2.420 -3.809 1.00 95.50 87 CYS A C 1
ATOM 675 O O . CYS A 1 87 ? 5.306 -2.138 -4.667 1.00 95.50 87 CYS A O 1
ATOM 677 N N . CYS A 1 88 ? 4.507 -3.574 -3.135 1.00 95.38 88 CYS A N 1
ATOM 678 C CA . CYS A 1 88 ? 5.522 -4.602 -3.366 1.00 95.38 88 CYS A CA 1
ATOM 679 C C . CYS A 1 88 ? 5.437 -5.180 -4.780 1.00 95.38 88 CYS A C 1
ATOM 681 O O . CYS A 1 88 ? 6.469 -5.338 -5.426 1.00 95.38 88 CYS A O 1
ATOM 683 N N . THR A 1 89 ? 4.229 -5.448 -5.280 1.00 94.81 89 THR A N 1
ATOM 684 C CA . THR A 1 89 ? 4.020 -5.957 -6.645 1.00 94.81 89 THR A CA 1
ATOM 685 C C . THR A 1 89 ? 4.517 -4.949 -7.677 1.00 94.81 89 THR A C 1
ATOM 687 O O . THR A 1 89 ? 5.291 -5.310 -8.559 1.00 94.81 89 THR A O 1
ATOM 690 N N . TYR A 1 90 ? 4.163 -3.671 -7.519 1.00 93.44 90 TYR A N 1
ATOM 691 C CA . TYR A 1 90 ? 4.639 -2.589 -8.379 1.00 93.44 90 TYR A CA 1
ATOM 692 C C . TYR A 1 90 ? 6.173 -2.510 -8.418 1.00 93.44 90 TYR A C 1
ATOM 694 O O . TYR A 1 90 ? 6.767 -2.429 -9.494 1.00 93.44 90 TYR A O 1
ATOM 702 N N . LEU A 1 91 ? 6.832 -2.561 -7.256 1.00 92.44 91 LEU A N 1
ATOM 703 C CA . LEU A 1 91 ? 8.295 -2.541 -7.179 1.00 92.44 91 LEU A CA 1
ATOM 704 C C . LEU A 1 91 ? 8.920 -3.795 -7.804 1.00 92.44 91 LEU A C 1
ATOM 706 O O . LEU A 1 91 ? 9.879 -3.680 -8.567 1.00 92.44 91 LEU A O 1
ATOM 710 N N . ASN A 1 92 ? 8.372 -4.974 -7.508 1.00 91.94 92 ASN A N 1
ATOM 711 C CA . ASN A 1 92 ? 8.868 -6.247 -8.019 1.00 91.94 92 ASN A CA 1
ATOM 712 C C . ASN A 1 92 ? 8.798 -6.318 -9.546 1.00 91.94 92 ASN A C 1
ATOM 714 O O . ASN A 1 92 ? 9.803 -6.597 -10.195 1.00 91.94 92 ASN A O 1
ATOM 718 N N . GLU A 1 93 ? 7.647 -5.991 -10.128 1.00 91.75 93 GLU A N 1
ATOM 719 C CA . GLU A 1 93 ? 7.460 -5.993 -11.580 1.00 91.75 93 GLU A CA 1
ATOM 720 C C . GLU A 1 93 ? 8.406 -5.016 -12.283 1.00 91.75 93 GLU A C 1
ATOM 722 O O . GLU A 1 93 ? 9.032 -5.358 -13.288 1.00 91.75 93 GLU A O 1
ATOM 727 N N . ARG A 1 94 ? 8.612 -3.820 -11.717 1.00 91.06 94 ARG A N 1
ATOM 728 C CA . ARG A 1 94 ? 9.641 -2.906 -12.228 1.00 91.06 94 ARG A CA 1
ATOM 729 C C . ARG A 1 94 ? 11.016 -3.562 -12.198 1.00 91.06 94 ARG A C 1
ATOM 731 O O . ARG A 1 94 ? 11.668 -3.593 -13.235 1.00 91.06 94 ARG A O 1
ATOM 738 N N . MET A 1 95 ? 11.446 -4.118 -11.063 1.00 87.75 95 MET A N 1
ATOM 739 C CA . MET A 1 95 ? 12.752 -4.788 -10.948 1.00 87.75 95 MET A CA 1
ATOM 740 C C . MET A 1 95 ? 12.924 -5.923 -11.965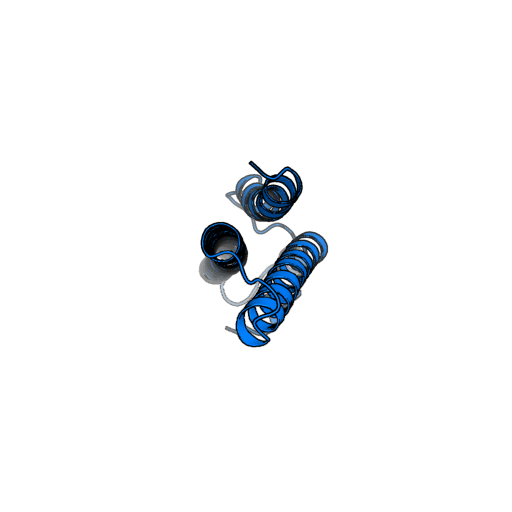 1.00 87.75 95 MET A C 1
ATOM 742 O O . MET A 1 95 ? 13.991 -6.041 -12.572 1.00 87.75 95 MET A O 1
ATOM 746 N N . LEU A 1 96 ? 11.882 -6.721 -12.207 1.00 88.69 96 LEU A N 1
ATOM 747 C CA . LEU A 1 96 ? 11.903 -7.781 -13.217 1.00 88.69 96 LEU A CA 1
ATOM 748 C C . LEU A 1 96 ? 12.109 -7.221 -14.628 1.00 88.69 96 LEU A C 1
ATOM 750 O O . LEU A 1 96 ? 12.962 -7.721 -15.366 1.00 88.69 96 LEU A O 1
ATOM 754 N N . ARG A 1 97 ? 11.408 -6.141 -14.987 1.00 88.62 97 ARG A N 1
ATOM 755 C CA . ARG A 1 97 ? 11.608 -5.476 -16.282 1.00 88.62 97 ARG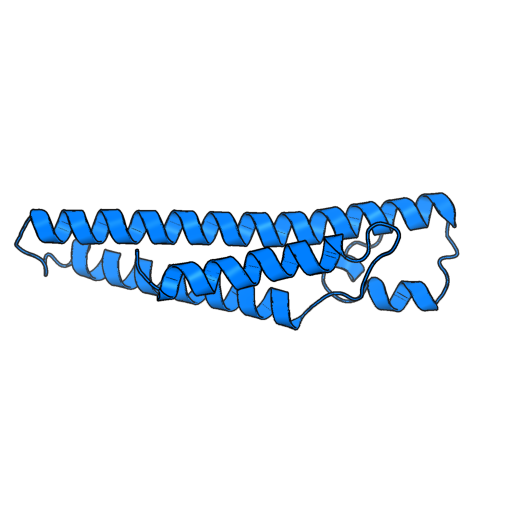 A CA 1
ATOM 756 C C . ARG A 1 97 ? 13.011 -4.871 -16.400 1.00 88.62 97 ARG A C 1
ATOM 758 O O . ARG A 1 97 ? 13.635 -4.986 -17.454 1.00 88.62 97 ARG A O 1
ATOM 765 N N . ILE A 1 98 ? 13.548 -4.278 -15.327 1.00 84.56 98 ILE A N 1
ATOM 766 C CA . ILE A 1 98 ? 14.922 -3.735 -15.288 1.00 84.56 98 ILE A CA 1
ATOM 767 C C . ILE A 1 98 ? 15.931 -4.860 -15.551 1.00 84.56 98 ILE A C 1
ATOM 769 O O . ILE A 1 98 ? 16.817 -4.728 -16.400 1.00 84.56 98 ILE A O 1
ATOM 773 N N . LYS A 1 99 ? 15.762 -5.995 -14.864 1.00 85.25 99 LYS A N 1
ATOM 774 C CA . LYS A 1 99 ? 16.581 -7.195 -15.056 1.00 85.25 99 LYS A CA 1
ATOM 775 C C . LYS A 1 99 ? 16.502 -7.686 -16.502 1.00 85.25 99 LYS A C 1
ATOM 777 O O . LYS A 1 99 ? 17.539 -7.971 -17.095 1.00 85.25 99 LYS A O 1
ATOM 782 N N . HIS A 1 100 ? 15.306 -7.738 -17.089 1.00 86.12 100 HIS A N 1
ATOM 783 C CA . HIS A 1 100 ? 15.125 -8.117 -18.491 1.00 86.12 100 HIS A CA 1
ATOM 784 C C . HIS A 1 100 ? 15.868 -7.171 -19.451 1.00 86.12 100 HIS A C 1
ATOM 786 O O . HIS A 1 100 ? 16.569 -7.636 -20.351 1.00 86.12 100 HIS A O 1
ATOM 792 N N . LEU A 1 101 ? 15.801 -5.852 -19.231 1.00 83.69 101 LEU A N 1
ATOM 793 C CA . LEU A 1 101 ? 16.544 -4.881 -20.043 1.00 83.69 101 LEU A CA 1
ATOM 794 C C . LEU A 1 101 ? 18.059 -5.097 -19.982 1.00 83.69 101 LEU A C 1
ATOM 796 O O . LEU A 1 101 ? 18.709 -4.978 -21.022 1.00 83.69 101 LEU A O 1
ATOM 800 N N . ARG A 1 102 ? 18.606 -5.433 -18.807 1.00 83.00 102 ARG A N 1
ATOM 801 C CA . ARG A 1 102 ? 20.031 -5.768 -18.646 1.00 83.00 102 ARG A CA 1
ATOM 802 C C . ARG A 1 102 ? 20.406 -7.022 -19.429 1.00 83.00 102 ARG A C 1
ATOM 804 O O . ARG A 1 102 ? 21.427 -7.018 -20.102 1.00 83.00 102 ARG A O 1
ATOM 811 N N . TRP A 1 103 ? 19.584 -8.071 -19.395 1.00 85.62 103 TRP A N 1
ATOM 812 C CA . TRP A 1 103 ? 19.828 -9.262 -20.219 1.00 85.62 103 TRP A CA 1
ATOM 813 C C . TRP A 1 103 ? 19.779 -8.951 -21.717 1.00 85.62 103 TRP A C 1
ATOM 815 O O . TRP A 1 103 ? 20.583 -9.486 -22.472 1.00 85.62 103 TRP A O 1
ATOM 825 N N . LYS A 1 104 ? 18.883 -8.054 -22.143 1.00 85.31 104 LYS A N 1
ATOM 826 C CA . LYS A 1 104 ? 18.725 -7.671 -23.553 1.00 85.31 104 LYS A CA 1
ATOM 827 C C . LYS A 1 104 ? 19.851 -6.773 -24.085 1.00 85.31 104 LYS A C 1
ATOM 829 O O . LYS A 1 104 ? 20.234 -6.922 -25.239 1.00 85.31 104 LYS A O 1
ATOM 834 N N . HIS A 1 105 ? 20.352 -5.831 -23.283 1.00 81.75 105 HIS A N 1
ATOM 835 C CA . HIS A 1 105 ? 21.328 -4.817 -23.727 1.00 81.75 105 HIS A CA 1
ATOM 836 C C . HIS A 1 105 ? 22.736 -5.006 -23.133 1.00 81.75 105 HIS A C 1
ATOM 838 O O . HIS A 1 105 ? 23.654 -4.253 -23.458 1.00 81.75 105 HIS A O 1
ATOM 844 N N . GLY A 1 106 ? 22.926 -5.983 -22.245 1.00 79.88 106 GLY A N 1
ATOM 845 C CA . GLY A 1 106 ? 24.176 -6.181 -21.518 1.00 79.88 106 GLY A CA 1
ATOM 846 C C . GLY A 1 106 ? 24.499 -5.018 -20.571 1.00 79.88 106 GLY A C 1
ATOM 847 O O . GLY A 1 106 ? 23.615 -4.433 -19.942 1.00 79.88 106 GLY A O 1
ATOM 848 N N . GLY A 1 107 ? 25.787 -4.681 -20.458 1.00 73.62 107 GLY A N 1
ATOM 849 C CA . GLY A 1 107 ? 26.277 -3.595 -19.597 1.00 73.62 107 GLY A CA 1
ATOM 850 C C . GLY A 1 107 ? 25.991 -2.181 -20.116 1.00 73.62 107 GLY A C 1
ATOM 851 O O . GLY A 1 107 ? 26.137 -1.217 -19.367 1.00 73.62 107 GLY A O 1
ATOM 852 N N . HIS A 1 108 ? 25.565 -2.035 -21.374 1.00 75.06 108 HIS A N 1
ATOM 853 C CA . HIS A 1 108 ? 25.333 -0.735 -21.998 1.00 75.06 108 HIS A CA 1
ATOM 854 C C . HIS A 1 108 ? 23.833 -0.440 -22.118 1.00 75.06 108 HIS A C 1
ATOM 856 O O . HIS A 1 108 ? 23.219 -0.588 -23.176 1.00 75.06 108 HIS A O 1
ATOM 862 N N . ILE A 1 109 ? 23.225 -0.010 -21.009 1.00 71.94 109 ILE A N 1
ATOM 863 C CA . ILE A 1 109 ? 21.822 0.416 -20.997 1.00 71.94 109 ILE A CA 1
ATOM 864 C C . ILE A 1 109 ? 21.713 1.846 -21.563 1.00 71.94 109 ILE A C 1
ATOM 866 O O . ILE A 1 109 ? 22.368 2.746 -21.030 1.00 71.94 109 ILE A O 1
ATOM 870 N N . PRO A 1 110 ? 20.875 2.089 -22.593 1.00 74.38 110 PRO A N 1
ATOM 871 C CA . PRO A 1 110 ? 20.647 3.423 -23.151 1.00 74.38 110 PRO A CA 1
ATOM 872 C C . PRO A 1 110 ? 20.281 4.474 -22.092 1.00 74.38 110 PRO A C 1
ATOM 874 O O . PRO A 1 110 ? 19.418 4.226 -21.252 1.00 74.38 110 PRO A O 1
ATOM 877 N N . GLU A 1 111 ? 20.863 5.674 -22.182 1.00 73.38 111 GLU A N 1
ATOM 878 C CA . GLU A 1 111 ? 20.689 6.762 -21.198 1.00 73.38 111 GLU A CA 1
ATOM 879 C C . GLU A 1 111 ? 19.214 7.125 -20.955 1.00 73.38 111 GLU A C 1
ATOM 881 O O . GLU A 1 111 ? 18.774 7.306 -19.824 1.00 73.38 111 GLU A O 1
ATOM 886 N N . LYS A 1 112 ? 18.409 7.097 -22.022 1.00 70.69 112 LYS A N 1
ATOM 887 C CA . LYS A 1 112 ? 16.952 7.2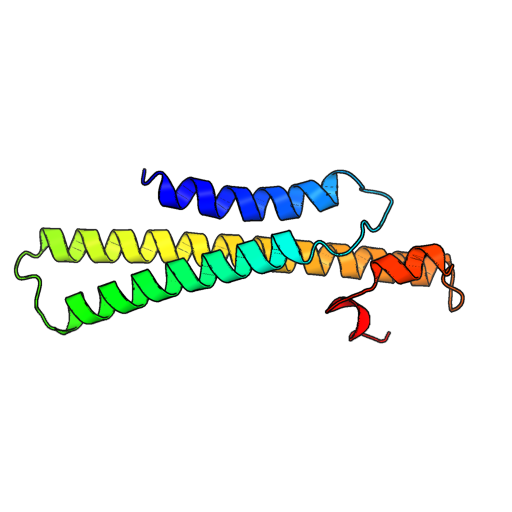99 -21.988 1.00 70.69 112 LYS A CA 1
ATOM 888 C C . LYS A 1 112 ? 16.199 6.337 -21.059 1.00 70.69 112 LYS A C 1
ATOM 890 O O . LYS A 1 112 ? 15.153 6.697 -20.534 1.00 70.69 112 LYS A O 1
ATOM 895 N N . LEU A 1 113 ? 16.720 5.128 -20.842 1.00 70.75 113 LEU A N 1
ATOM 896 C CA . LEU A 1 113 ? 16.130 4.138 -19.935 1.00 70.75 113 LEU A CA 1
ATOM 897 C C . LEU A 1 113 ? 16.626 4.315 -18.495 1.00 70.75 113 LEU A C 1
ATOM 899 O O . LEU A 1 113 ? 15.961 3.858 -17.567 1.00 70.75 113 LEU A O 1
ATOM 903 N N . LYS A 1 114 ? 17.752 5.016 -18.288 1.00 69.56 114 LYS A N 1
ATOM 904 C CA . LYS A 1 114 ? 18.312 5.241 -16.951 1.00 69.56 114 LYS A CA 1
ATOM 905 C C . LYS A 1 114 ? 17.441 6.130 -16.074 1.00 69.56 114 LYS A C 1
ATOM 907 O O . LYS A 1 114 ? 17.361 5.908 -14.867 1.00 69.56 114 LYS A O 1
ATOM 912 N N . VAL A 1 115 ? 16.711 7.058 -16.688 1.00 68.81 115 VAL A N 1
ATOM 913 C CA . VAL A 1 115 ? 15.727 7.918 -16.012 1.00 68.81 115 VAL A CA 1
ATOM 914 C C . VAL A 1 115 ? 14.639 7.086 -15.307 1.00 68.81 115 VAL A C 1
ATOM 916 O O . VAL A 1 115 ? 14.197 7.442 -14.213 1.00 68.81 115 VAL A O 1
ATOM 919 N N . SER A 1 116 ? 14.273 5.925 -15.863 1.00 67.31 116 SER A N 1
ATOM 920 C CA . SER A 1 116 ? 13.282 5.011 -15.277 1.00 67.31 116 SER A CA 1
ATOM 921 C C . SER A 1 116 ? 13.799 4.193 -14.084 1.00 67.31 116 SER A C 1
ATOM 923 O O . SER A 1 116 ? 12.987 3.589 -13.379 1.00 67.31 116 SER A O 1
ATOM 925 N N . PHE A 1 117 ? 15.113 4.161 -13.823 1.00 67.25 117 PHE A N 1
ATOM 926 C CA . PHE A 1 117 ? 15.690 3.434 -12.679 1.00 67.25 117 PHE A CA 1
ATOM 927 C C . PHE A 1 117 ? 15.743 4.259 -11.385 1.00 67.25 117 PHE A C 1
ATOM 929 O O . PHE A 1 117 ? 16.113 3.718 -10.346 1.00 67.25 117 PHE A O 1
ATOM 936 N N . THR A 1 118 ? 15.374 5.540 -11.419 1.00 63.88 118 THR A N 1
ATOM 937 C CA . THR A 1 118 ? 15.433 6.458 -10.268 1.00 63.88 118 THR A CA 1
ATOM 938 C C . THR A 1 118 ? 14.587 5.989 -9.066 1.00 63.88 118 THR A C 1
ATOM 940 O O . THR A 1 118 ? 13.543 5.359 -9.223 1.00 63.88 118 THR A O 1
ATOM 943 N N . GLY A 1 119 ? 15.042 6.282 -7.837 1.00 63.91 119 GLY A N 1
ATOM 944 C CA . GLY A 1 119 ? 14.383 5.875 -6.582 1.00 63.91 119 GLY A CA 1
ATOM 945 C C . GLY A 1 119 ? 14.956 4.589 -5.963 1.00 63.91 119 GLY A C 1
ATOM 946 O O . GLY A 1 119 ? 16.137 4.297 -6.123 1.00 63.91 119 GLY A O 1
ATOM 947 N N . LEU A 1 120 ? 14.128 3.805 -5.255 1.00 53.75 120 LEU A N 1
ATOM 948 C CA . LEU A 1 120 ? 14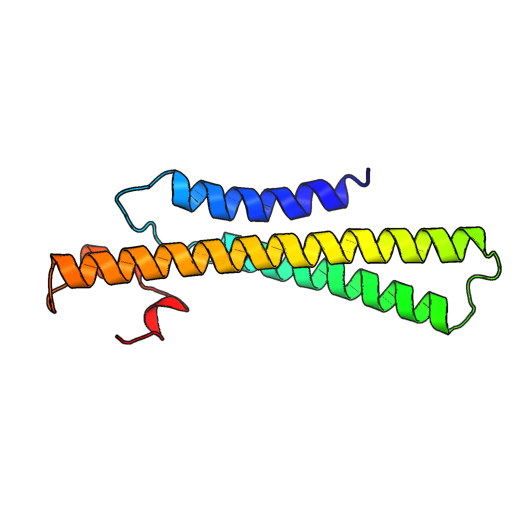.536 2.545 -4.592 1.00 53.75 120 LEU A CA 1
ATOM 949 C C . LEU A 1 120 ? 15.147 1.515 -5.560 1.00 53.75 120 LEU A C 1
ATOM 951 O O . LEU A 1 120 ? 15.947 0.679 -5.152 1.00 53.75 120 LEU A O 1
ATOM 955 N N . THR A 1 121 ? 14.804 1.591 -6.846 1.00 52.12 121 THR A N 1
ATOM 956 C CA . THR A 1 121 ? 15.344 0.721 -7.898 1.00 52.12 121 THR A CA 1
ATOM 957 C C . THR A 1 121 ? 16.774 1.071 -8.315 1.00 52.12 121 THR A C 1
ATOM 959 O O . THR A 1 121 ? 17.434 0.227 -8.911 1.00 52.12 121 THR A O 1
ATOM 962 N N . ALA A 1 122 ? 17.276 2.269 -7.984 1.00 54.16 122 ALA A N 1
ATOM 963 C CA . ALA A 1 122 ? 18.660 2.671 -8.254 1.00 54.16 122 ALA A CA 1
ATOM 964 C C . ALA A 1 122 ? 19.643 2.102 -7.217 1.00 54.16 122 ALA A C 1
ATOM 966 O O . ALA A 1 122 ? 20.826 1.931 -7.509 1.00 54.16 122 ALA A O 1
ATOM 967 N N . THR A 1 123 ? 19.156 1.807 -6.006 1.00 54.41 123 THR A N 1
ATOM 968 C CA . THR A 1 123 ? 19.962 1.256 -4.906 1.00 54.41 123 THR A CA 1
ATOM 969 C C . THR A 1 123 ? 20.300 -0.216 -5.128 1.00 54.41 123 THR A C 1
ATOM 971 O O . THR A 1 123 ? 21.352 -0.679 -4.692 1.00 54.41 123 THR A O 1
ATOM 974 N N . PHE A 1 124 ? 19.454 -0.944 -5.864 1.00 52.06 124 PHE A N 1
ATOM 975 C CA . PHE A 1 124 ? 19.768 -2.280 -6.360 1.00 52.06 124 PHE A CA 1
ATOM 976 C C . PHE A 1 124 ? 20.742 -2.168 -7.538 1.00 52.06 124 PHE A C 1
ATOM 978 O O . PHE A 1 124 ? 20.381 -2.356 -8.700 1.00 52.06 124 PHE A O 1
ATOM 985 N N . ARG A 1 125 ? 22.001 -1.837 -7.230 1.00 44.97 125 ARG A N 1
ATOM 986 C CA . ARG A 1 125 ? 23.114 -2.090 -8.144 1.00 44.97 125 ARG A CA 1
ATOM 987 C C . ARG A 1 125 ? 23.185 -3.602 -8.367 1.00 44.97 125 ARG A C 1
ATOM 989 O O . ARG A 1 125 ? 23.603 -4.337 -7.480 1.00 44.97 125 ARG A O 1
ATOM 996 N N . LEU A 1 126 ? 22.725 -4.046 -9.535 1.00 46.12 126 LEU A N 1
ATOM 997 C CA . LEU A 1 126 ? 23.130 -5.318 -10.135 1.00 46.12 126 LEU A CA 1
ATOM 998 C C . LEU A 1 126 ? 24.554 -5.206 -10.677 1.00 46.12 126 LEU A C 1
ATOM 1000 O O . LEU A 1 126 ? 24.857 -4.154 -11.287 1.00 46.12 126 LEU A O 1
#

Sequence (126 aa):
MNRDIESVIDDAIALISSLNSSPDSIPPYNVDAMKKCITNINKLYKKNADDLIILKSGSISENNRKQEVVITAQARQSCIEYIKRCCCTYLNERMLRIKHLRWKHGGHIPEKLKVSFTGLTATFRL

Radius of gyration: 19.66 Å; chains: 1; bounding box: 48×20×53 Å

Secondary structure (DSSP, 8-state):
--HHHHHHHHHHHHHHHHHHT-TTS-PPP-HHHHHHHHHHHHHHHHHHHHHHHHHHTT----HHHHHHHHHHHHHHHHHHHHHHHHHHHHHHHHHHHHHHHHHHHTT---HHHHGGG-SHHHH---

Organism: NCBI:txid42155